Protein AF-A0A0A9FIA2-F1 (afdb_monomer_lite)

Radius of gyration: 14.66 Å; chains: 1; bounding box: 33×35×47 Å

Structure (mmCIF, N/CA/C/O backbone):
data_AF-A0A0A9FIA2-F1
#
_entry.id   AF-A0A0A9FIA2-F1
#
loop_
_atom_site.group_PDB
_atom_site.id
_atom_site.type_symbol
_atom_site.label_atom_id
_atom_site.label_alt_id
_atom_site.label_comp_id
_atom_site.label_asym_id
_atom_site.label_entity_id
_atom_site.label_seq_id
_atom_site.pdbx_PDB_ins_code
_atom_site.Cartn_x
_atom_site.Cartn_y
_atom_site.Cartn_z
_atom_site.occupancy
_atom_site.B_iso_or_equiv
_atom_site.auth_seq_id
_atom_site.auth_comp_id
_atom_site.auth_asym_id
_atom_site.auth_atom_id
_atom_site.pdbx_PDB_model_num
ATOM 1 N N . MET A 1 1 ? 4.451 -0.241 17.756 1.00 81.06 1 MET A N 1
ATOM 2 C CA . MET A 1 1 ? 3.009 -0.591 17.772 1.00 81.06 1 MET A CA 1
ATOM 3 C C . MET A 1 1 ? 2.122 0.402 17.013 1.00 81.06 1 MET A C 1
ATOM 5 O O . MET A 1 1 ? 1.330 -0.059 16.206 1.00 81.06 1 MET A O 1
ATOM 9 N N . ARG A 1 2 ? 2.270 1.731 17.170 1.00 92.44 2 ARG A N 1
ATOM 10 C CA . ARG A 1 2 ? 1.392 2.742 16.525 1.00 92.44 2 ARG A CA 1
ATOM 11 C C . ARG A 1 2 ? 1.209 2.585 15.008 1.00 92.44 2 ARG A C 1
ATOM 13 O O . ARG A 1 2 ? 0.076 2.532 14.546 1.00 92.44 2 ARG A O 1
ATOM 20 N N . LYS A 1 3 ? 2.305 2.417 14.252 1.00 92.56 3 LYS A N 1
ATOM 21 C CA . LYS A 1 3 ? 2.266 2.176 12.794 1.00 92.56 3 LYS A CA 1
ATOM 22 C C . LYS A 1 3 ? 1.311 1.036 12.421 1.00 92.56 3 LYS A C 1
ATOM 24 O O . LYS A 1 3 ? 0.491 1.192 11.531 1.00 92.56 3 LYS A O 1
ATOM 29 N N . ARG A 1 4 ? 1.359 -0.077 13.160 1.00 94.56 4 ARG A N 1
ATOM 30 C CA . ARG A 1 4 ? 0.542 -1.256 12.865 1.00 94.56 4 ARG A CA 1
ATOM 31 C C . ARG A 1 4 ? -0.956 -0.992 13.019 1.00 94.56 4 ARG A C 1
ATOM 33 O O . ARG A 1 4 ? -1.749 -1.557 12.276 1.00 94.56 4 ARG A O 1
ATOM 40 N N . VAL A 1 5 ? -1.340 -0.130 13.957 1.00 95.19 5 VAL A N 1
ATOM 41 C CA . VAL A 1 5 ? -2.742 0.269 14.145 1.00 95.19 5 VAL A CA 1
ATOM 42 C C . VAL A 1 5 ? -3.222 1.118 12.963 1.00 95.19 5 VAL A C 1
ATOM 44 O O . VAL A 1 5 ? -4.327 0.913 12.468 1.00 95.19 5 VAL A O 1
ATOM 47 N N . VAL A 1 6 ? -2.357 1.991 12.437 1.00 94.75 6 VAL A N 1
ATOM 48 C CA . VAL A 1 6 ? -2.624 2.753 11.206 1.00 94.75 6 VAL A CA 1
ATOM 49 C C . VAL A 1 6 ? -2.730 1.829 9.987 1.00 94.75 6 VAL A C 1
ATOM 51 O O . VAL A 1 6 ? -3.658 1.980 9.198 1.00 94.75 6 VAL A O 1
ATOM 54 N N . ASP A 1 7 ? -1.858 0.820 9.874 1.00 95.31 7 ASP A N 1
ATOM 55 C CA . ASP A 1 7 ? -1.944 -0.204 8.821 1.00 95.31 7 ASP A CA 1
ATOM 56 C C . ASP A 1 7 ? -3.297 -0.934 8.849 1.00 95.31 7 ASP A C 1
ATOM 58 O O . ASP A 1 7 ? -3.903 -1.187 7.808 1.00 95.31 7 ASP A O 1
ATOM 62 N N . MET A 1 8 ? -3.800 -1.266 10.043 1.00 94.94 8 MET A N 1
ATOM 63 C CA . MET A 1 8 ? -5.122 -1.879 10.187 1.00 94.94 8 MET A CA 1
ATOM 64 C C . MET A 1 8 ? -6.231 -0.922 9.748 1.00 94.94 8 MET A C 1
ATOM 66 O O . MET A 1 8 ? -7.101 -1.329 8.986 1.00 94.94 8 MET A O 1
ATOM 70 N N . ALA A 1 9 ? -6.184 0.350 10.150 1.00 94.56 9 ALA A N 1
ATOM 71 C CA . ALA A 1 9 ? -7.168 1.343 9.713 1.00 94.56 9 ALA A CA 1
ATOM 72 C C . ALA A 1 9 ? -7.209 1.492 8.179 1.00 94.56 9 ALA A C 1
ATOM 74 O O . ALA A 1 9 ? -8.287 1.566 7.596 1.00 94.56 9 ALA A O 1
ATOM 75 N N . GLY A 1 10 ? -6.045 1.464 7.52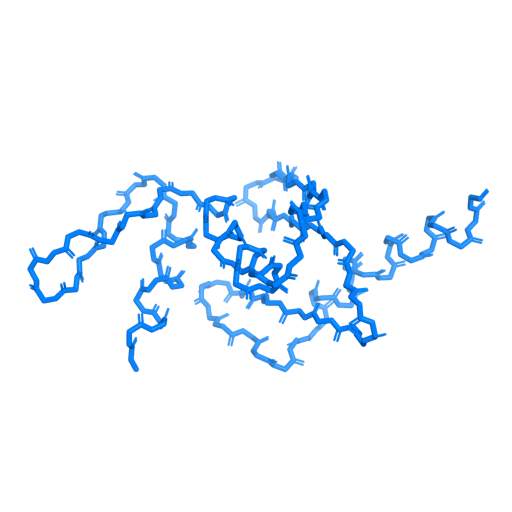2 1.00 94.06 10 GLY A N 1
ATOM 76 C CA . GLY A 1 10 ? -5.939 1.547 6.064 1.00 94.06 10 GLY A CA 1
ATOM 77 C C . GLY A 1 10 ? -6.435 0.311 5.313 1.00 94.06 10 GLY A C 1
ATOM 78 O O . GLY A 1 10 ? -6.987 0.441 4.225 1.00 94.06 10 GLY A O 1
ATOM 79 N N . THR A 1 11 ? -6.268 -0.885 5.885 1.00 93.75 11 THR A N 1
ATOM 80 C CA . THR A 1 11 ? -6.531 -2.168 5.195 1.00 93.75 11 THR A CA 1
ATOM 81 C C . THR A 1 11 ? -7.863 -2.825 5.559 1.00 93.75 11 THR A C 1
ATOM 83 O O . THR A 1 11 ? -8.314 -3.740 4.870 1.00 93.75 11 THR A O 1
ATOM 86 N N . LEU A 1 12 ? -8.519 -2.383 6.635 1.00 91.06 12 LEU A N 1
ATOM 87 C CA . LEU A 1 12 ? -9.839 -2.876 7.041 1.00 91.06 12 LEU A CA 1
ATOM 88 C C . LEU A 1 12 ? -10.995 -2.246 6.246 1.00 91.06 12 LEU A C 1
ATOM 90 O O . LEU A 1 12 ? -12.101 -2.787 6.251 1.00 91.06 12 LEU A O 1
ATOM 94 N N . GLY A 1 13 ? -10.741 -1.140 5.543 1.00 74.88 13 GLY A N 1
ATOM 95 C CA . GLY A 1 13 ? -11.739 -0.439 4.740 1.00 74.88 13 GLY A CA 1
ATOM 96 C C . GLY A 1 13 ? -12.804 0.281 5.577 1.00 74.88 13 GLY A C 1
ATOM 97 O O . GLY A 1 13 ? -12.636 0.544 6.765 1.00 74.88 13 GLY A O 1
ATOM 98 N N . LYS A 1 14 ? -13.929 0.623 4.939 1.00 78.06 14 LYS A 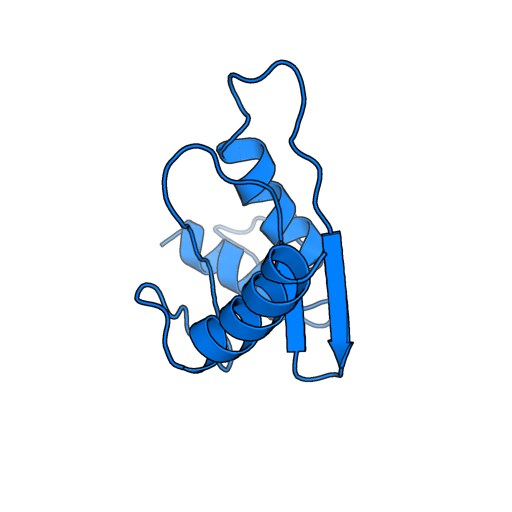N 1
ATOM 99 C CA . LYS A 1 14 ? -14.952 1.525 5.507 1.00 78.06 14 LYS A CA 1
ATOM 100 C C . LYS A 1 14 ? -15.830 0.901 6.601 1.00 78.06 14 LYS A C 1
ATOM 102 O O . LYS A 1 14 ? -16.561 1.627 7.270 1.00 78.06 14 LYS A O 1
ATOM 107 N N . THR A 1 15 ? -15.802 -0.420 6.768 1.00 84.44 15 THR A N 1
ATOM 108 C CA . THR A 1 15 ? -16.724 -1.150 7.656 1.00 84.44 15 THR A CA 1
ATOM 109 C C . THR A 1 15 ? -16.250 -1.220 9.103 1.00 84.44 15 THR A C 1
ATOM 111 O O . THR A 1 15 ? -17.058 -1.495 9.987 1.00 84.44 15 THR A O 1
ATOM 114 N N . VAL A 1 16 ? -14.970 -0.946 9.373 1.00 90.38 16 VAL A N 1
ATOM 115 C CA . VAL A 1 16 ? -14.387 -1.058 10.715 1.00 90.38 16 VAL A CA 1
ATOM 116 C C . VAL A 1 16 ? -13.817 0.285 11.160 1.00 90.38 16 VAL A C 1
ATOM 118 O O . VAL A 1 16 ? -13.096 0.951 10.422 1.00 90.38 16 VAL A O 1
ATOM 121 N N . LYS A 1 17 ? -14.131 0.686 12.395 1.00 91.62 17 LYS A N 1
ATOM 122 C CA . LYS A 1 17 ? -13.528 1.853 13.051 1.00 91.62 17 LYS A CA 1
ATOM 123 C C . LYS A 1 17 ? -12.345 1.382 13.890 1.00 91.62 17 LYS A C 1
ATOM 125 O O . LYS A 1 17 ? -12.485 0.439 14.661 1.00 91.62 17 LYS A O 1
ATOM 130 N N . VAL A 1 18 ? -11.200 2.037 13.733 1.00 93.69 18 VAL A N 1
ATOM 131 C CA . VAL A 1 18 ? -9.975 1.722 14.474 1.00 93.69 18 VAL A CA 1
ATOM 132 C C . VAL A 1 18 ? -9.625 2.889 15.387 1.00 93.69 18 VAL A C 1
ATOM 134 O O . VAL A 1 18 ? -9.630 4.045 14.955 1.00 93.69 18 VAL A O 1
ATOM 137 N N . GLU A 1 19 ? -9.305 2.575 16.637 1.00 95.25 19 GLU A N 1
ATOM 138 C CA . GLU A 1 19 ? -8.922 3.535 17.668 1.00 95.25 19 GLU A CA 1
ATOM 139 C C . GLU A 1 19 ? -7.591 3.125 18.304 1.00 95.25 19 GLU A C 1
ATOM 141 O O . GLU A 1 19 ? -7.247 1.943 18.372 1.00 95.25 19 GLU A O 1
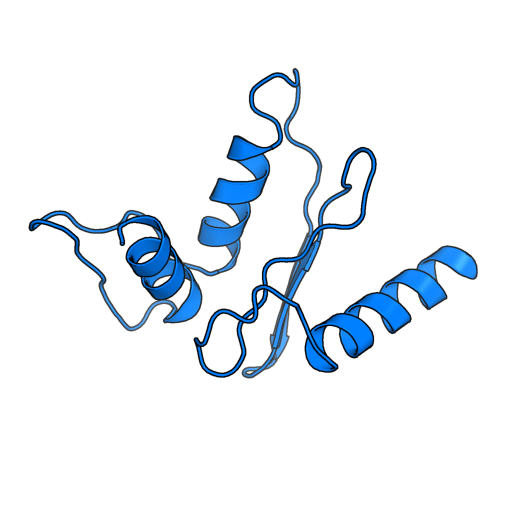ATOM 146 N N . LEU A 1 20 ? -6.835 4.121 18.755 1.00 94.94 20 LEU A N 1
ATOM 147 C CA . LEU A 1 20 ? -5.616 3.970 19.535 1.00 94.94 20 LEU A CA 1
ATOM 148 C C . LEU A 1 20 ? -5.695 4.948 20.705 1.00 94.94 20 LEU A C 1
ATOM 150 O O . LEU A 1 20 ? -5.909 6.136 20.486 1.00 94.94 20 LEU A O 1
ATOM 154 N N . ASP A 1 21 ? -5.531 4.451 21.930 1.00 95.38 21 ASP A N 1
ATOM 155 C CA . ASP A 1 21 ? -5.555 5.267 23.151 1.00 95.38 21 ASP A CA 1
ATOM 156 C C . ASP A 1 21 ? -6.838 6.126 23.277 1.00 95.38 21 ASP A C 1
ATOM 158 O O . ASP A 1 21 ? -6.801 7.287 23.674 1.00 95.38 21 ASP A O 1
ATOM 162 N N . GLY A 1 22 ? -7.989 5.564 22.878 1.00 95.00 22 GLY A N 1
ATOM 163 C CA . GLY A 1 22 ? -9.294 6.244 22.889 1.00 95.00 22 GLY A CA 1
ATOM 164 C C . GLY A 1 22 ? -9.492 7.282 21.776 1.00 95.00 22 GLY A C 1
ATOM 165 O O . GLY A 1 22 ? -10.520 7.956 21.738 1.00 95.00 22 GLY A O 1
ATOM 166 N N . GLN A 1 23 ? -8.530 7.424 20.861 1.00 95.56 23 GLN A N 1
ATOM 167 C CA . GLN A 1 23 ? -8.616 8.334 19.723 1.00 95.56 23 GLN A CA 1
ATOM 168 C C . GLN A 1 23 ? -8.775 7.568 18.413 1.00 95.56 23 GLN A C 1
ATOM 170 O O . GLN A 1 23 ? -8.024 6.641 18.103 1.00 95.56 23 GLN A O 1
ATOM 175 N N . ARG A 1 24 ? -9.739 7.993 17.596 1.00 93.31 24 ARG A N 1
ATOM 176 C CA . ARG A 1 24 ? -9.966 7.413 16.272 1.00 93.31 24 ARG A CA 1
ATOM 177 C C . ARG A 1 24 ? -8.793 7.692 15.340 1.00 93.31 24 ARG A C 1
ATOM 179 O O . ARG A 1 24 ? -8.409 8.843 15.143 1.00 93.31 24 ARG A O 1
ATOM 186 N N . VAL A 1 25 ? -8.292 6.644 14.686 1.00 94.00 25 VAL A N 1
ATOM 187 C CA . VAL A 1 25 ? -7.287 6.787 13.629 1.00 94.00 25 VAL A CA 1
ATOM 188 C C . VAL A 1 25 ? -7.944 7.456 12.412 1.00 94.00 25 VAL A C 1
ATOM 190 O O . VAL A 1 25 ? -8.945 6.938 11.905 1.00 94.00 25 VAL A O 1
ATOM 193 N N . PRO A 1 26 ? -7.426 8.598 11.922 1.00 91.06 26 PRO A N 1
ATOM 194 C CA . PRO A 1 26 ? -8.067 9.392 10.875 1.00 91.06 26 PRO A CA 1
ATOM 195 C C . PRO A 1 26 ? -7.762 8.848 9.467 1.00 91.06 26 PRO A C 1
ATOM 197 O O . PRO A 1 26 ? -7.316 9.584 8.595 1.00 91.06 26 PRO A O 1
ATOM 200 N N . VAL A 1 27 ? -7.987 7.550 9.251 1.00 92.62 27 VAL A N 1
ATOM 201 C CA . VAL A 1 27 ? -7.796 6.860 7.967 1.00 92.62 27 VAL A CA 1
ATOM 202 C C . VAL A 1 27 ? -9.053 6.055 7.662 1.00 92.62 27 VAL A C 1
ATOM 204 O O . VAL A 1 27 ? -9.497 5.261 8.493 1.00 92.62 27 VAL A O 1
ATOM 207 N N . LYS A 1 28 ? -9.656 6.288 6.494 1.00 85.62 28 LYS A N 1
ATOM 208 C CA . LYS A 1 28 ? -10.953 5.704 6.101 1.00 85.62 28 LYS A CA 1
ATOM 209 C C . LYS A 1 28 ? -10.885 4.859 4.829 1.00 85.62 28 LYS A C 1
ATOM 211 O O . LYS A 1 28 ? -11.884 4.247 4.449 1.00 85.62 28 LYS A O 1
ATOM 216 N N . SER A 1 29 ? -9.744 4.854 4.149 1.00 91.06 29 SER A N 1
ATOM 217 C CA . SER A 1 29 ? -9.518 4.091 2.924 1.00 91.06 29 SER A CA 1
ATOM 218 C C . SER A 1 29 ? -8.045 3.729 2.763 1.00 91.06 29 SER A C 1
ATOM 220 O O . SER A 1 29 ? -7.171 4.344 3.381 1.00 91.06 29 SER A O 1
ATOM 222 N N . PHE A 1 30 ? -7.770 2.756 1.897 1.00 93.75 30 PHE A N 1
ATOM 223 C CA . PHE A 1 30 ? -6.405 2.391 1.544 1.00 93.75 30 PHE A CA 1
ATOM 224 C C . PHE A 1 30 ? -5.694 3.532 0.797 1.00 93.75 30 PHE A C 1
ATOM 226 O O . PHE A 1 30 ? -4.544 3.833 1.100 1.00 93.75 30 PHE A O 1
ATOM 233 N N . SER A 1 31 ? -6.393 4.269 -0.074 1.00 93.00 31 SER A N 1
ATOM 234 C CA . SER A 1 31 ? -5.841 5.474 -0.718 1.00 93.00 31 SER A CA 1
ATOM 235 C C . SER A 1 31 ? -5.437 6.571 0.287 1.00 93.00 31 SER A C 1
ATOM 237 O O . SER A 1 31 ? -4.355 7.151 0.176 1.00 93.00 31 SER A O 1
ATOM 239 N N . GLU A 1 32 ? -6.255 6.832 1.319 1.00 93.38 32 GLU A N 1
ATOM 240 C CA . GLU A 1 32 ? -5.894 7.758 2.410 1.00 93.38 32 GLU A CA 1
ATOM 241 C C . GLU A 1 32 ? -4.693 7.255 3.219 1.00 93.38 32 GLU A C 1
ATOM 243 O O . GLU A 1 32 ? -3.840 8.047 3.618 1.00 93.38 32 GLU A O 1
ATOM 248 N N . TYR A 1 33 ? -4.605 5.945 3.445 1.00 95.00 33 TYR A N 1
ATOM 249 C CA . TYR A 1 33 ? -3.462 5.319 4.100 1.00 95.00 33 TYR A CA 1
ATOM 250 C C . TYR A 1 33 ? -2.170 5.495 3.291 1.00 95.00 33 TYR A C 1
ATOM 252 O O . TYR A 1 33 ? -1.156 5.921 3.843 1.00 95.00 33 TYR A O 1
ATOM 260 N N . VAL A 1 34 ? -2.209 5.241 1.980 1.00 95.06 34 VAL A N 1
ATOM 261 C CA . VAL A 1 34 ? -1.065 5.434 1.073 1.00 95.06 34 VAL A CA 1
ATOM 262 C C . VAL A 1 34 ? -0.623 6.897 1.048 1.00 95.06 34 VAL A C 1
ATOM 264 O O . VAL A 1 34 ? 0.574 7.175 1.089 1.00 95.06 34 VAL A O 1
ATOM 267 N N . ASN A 1 35 ? -1.566 7.844 1.087 1.00 93.12 35 ASN A N 1
ATOM 268 C CA . ASN A 1 35 ? -1.262 9.274 1.165 1.00 93.12 35 ASN A CA 1
ATOM 269 C C . ASN A 1 35 ? -0.365 9.635 2.365 1.00 93.12 35 ASN A C 1
ATOM 271 O O . ASN A 1 35 ? 0.440 10.556 2.267 1.00 93.12 35 ASN A O 1
ATOM 275 N N . LEU A 1 36 ? -0.454 8.907 3.486 1.00 94.12 36 LEU A N 1
ATOM 276 C CA . LEU A 1 36 ? 0.437 9.131 4.631 1.00 94.12 36 LEU A CA 1
ATOM 277 C C . LEU A 1 36 ? 1.902 8.818 4.297 1.00 94.12 36 LEU A C 1
ATOM 279 O O . LEU A 1 36 ? 2.790 9.525 4.771 1.00 94.12 36 LEU A O 1
ATOM 283 N N . TYR A 1 37 ? 2.160 7.794 3.477 1.00 92.19 37 TYR A N 1
ATOM 284 C CA . TYR A 1 37 ? 3.514 7.474 3.014 1.00 92.19 37 TYR A CA 1
ATOM 285 C C . TYR A 1 37 ? 4.027 8.516 2.037 1.00 92.19 37 TYR A C 1
ATOM 287 O O . TYR A 1 37 ? 5.147 8.984 2.214 1.00 92.19 37 TYR A O 1
ATOM 295 N N . ILE A 1 38 ? 3.199 8.924 1.070 1.00 92.56 38 ILE A N 1
ATOM 296 C CA . ILE A 1 38 ? 3.571 9.950 0.089 1.00 92.56 38 ILE A CA 1
ATOM 297 C C . ILE A 1 38 ? 3.958 11.244 0.801 1.00 92.56 38 ILE A C 1
ATOM 299 O O . ILE A 1 38 ? 5.090 11.698 0.668 1.00 92.56 38 ILE A O 1
ATOM 303 N N . LYS A 1 39 ? 3.083 11.742 1.682 1.00 91.75 39 LYS A N 1
ATOM 304 C CA . LYS A 1 39 ? 3.351 12.926 2.507 1.00 91.75 39 LYS A CA 1
ATOM 305 C C . LYS A 1 39 ? 4.588 12.795 3.375 1.00 91.75 39 LYS A C 1
ATOM 307 O O . LYS A 1 39 ? 5.246 13.789 3.650 1.00 91.75 39 LYS A O 1
ATOM 312 N N . SER A 1 40 ? 4.885 11.593 3.868 1.00 90.12 40 SER A N 1
ATOM 313 C CA . SER A 1 40 ? 6.089 11.361 4.664 1.00 90.12 40 SER A CA 1
ATOM 314 C C . SER A 1 40 ? 7.358 11.347 3.814 1.00 90.12 40 SER A C 1
ATOM 316 O O . SER A 1 40 ? 8.394 11.779 4.309 1.00 90.12 40 SER A O 1
ATOM 318 N N . ALA A 1 41 ? 7.294 10.838 2.585 1.00 87.69 41 ALA A N 1
ATOM 319 C CA . ALA A 1 41 ? 8.430 10.743 1.674 1.00 87.69 41 ALA A CA 1
ATOM 320 C C . ALA A 1 41 ? 8.728 12.070 0.958 1.00 87.69 41 ALA A C 1
ATOM 322 O O . ALA A 1 41 ? 9.865 12.307 0.567 1.00 87.69 41 ALA A O 1
ATOM 323 N N . SER A 1 42 ? 7.730 12.945 0.812 1.00 89.38 42 SER A N 1
ATOM 324 C CA . SER A 1 42 ? 7.852 14.231 0.121 1.00 89.38 42 SER A CA 1
ATOM 325 C C . SER A 1 42 ? 7.886 15.444 1.056 1.00 89.38 42 SER A C 1
ATOM 327 O O . SER A 1 42 ? 7.652 16.554 0.595 1.00 89.38 42 SER A O 1
ATOM 329 N N . ARG A 1 43 ? 8.152 15.265 2.360 1.00 88.62 43 ARG A N 1
ATOM 330 C CA . ARG A 1 43 ? 8.113 16.363 3.353 1.00 88.62 43 ARG A CA 1
ATOM 331 C C . ARG A 1 43 ? 9.005 17.548 3.000 1.00 88.62 43 ARG A C 1
ATOM 333 O O . ARG A 1 43 ? 8.619 18.681 3.256 1.00 88.62 43 ARG A O 1
ATOM 340 N N . ASP A 1 44 ? 10.169 17.261 2.429 1.00 88.75 44 ASP A N 1
ATOM 341 C CA . ASP A 1 44 ? 11.178 18.265 2.084 1.00 88.75 44 ASP A CA 1
ATOM 342 C C . ASP A 1 44 ? 11.097 18.686 0.607 1.00 88.75 44 ASP A C 1
ATOM 344 O O . ASP A 1 44 ? 11.946 19.430 0.117 1.00 88.75 44 ASP A O 1
ATOM 348 N N . ARG A 1 45 ? 10.086 18.198 -0.126 1.00 86.56 45 ARG A N 1
ATOM 349 C CA . ARG A 1 45 ? 9.868 18.539 -1.531 1.00 86.56 45 ARG A CA 1
ATOM 350 C C . ARG A 1 45 ? 8.867 19.689 -1.645 1.00 86.56 45 ARG A C 1
ATOM 352 O O . ARG A 1 45 ? 7.920 19.749 -0.862 1.00 86.56 45 ARG A O 1
ATOM 359 N N . PRO A 1 46 ? 9.031 20.575 -2.641 1.00 87.19 46 PRO A N 1
ATOM 360 C CA . PRO A 1 46 ? 8.080 21.658 -2.882 1.00 87.19 46 PRO A CA 1
ATOM 361 C C . PRO A 1 46 ? 6.697 21.143 -3.305 1.00 87.19 46 PRO A C 1
ATOM 363 O O . PRO A 1 46 ? 5.696 21.794 -3.019 1.00 87.19 46 PRO A O 1
ATOM 366 N N . GLU A 1 47 ? 6.633 19.968 -3.941 1.00 89.19 47 GLU A N 1
ATOM 367 C CA . GLU A 1 47 ? 5.391 19.348 -4.408 1.00 89.19 47 GLU A CA 1
ATOM 368 C C . GLU A 1 47 ? 5.328 17.861 -4.024 1.00 89.19 47 GLU A C 1
ATOM 370 O O . GLU A 1 47 ? 6.340 17.149 -4.026 1.00 89.19 47 GLU A O 1
ATOM 375 N N . GLU A 1 48 ? 4.125 17.382 -3.686 1.00 88.50 48 GLU A N 1
ATOM 376 C CA . GLU A 1 48 ? 3.866 15.952 -3.482 1.00 88.50 48 GLU A CA 1
ATOM 377 C C . GLU A 1 48 ? 3.949 15.223 -4.836 1.00 88.50 48 GLU A C 1
ATOM 379 O O . GLU A 1 48 ? 3.364 15.696 -5.815 1.00 88.50 48 GLU A O 1
ATOM 384 N N . PRO A 1 49 ? 4.637 14.069 -4.931 1.00 91.62 49 PRO A N 1
ATOM 385 C CA . PRO A 1 49 ? 4.708 13.337 -6.184 1.00 91.62 49 PRO A CA 1
ATOM 386 C C . PRO A 1 49 ? 3.314 12.840 -6.589 1.00 91.62 49 PRO A C 1
ATOM 388 O O . PRO A 1 49 ? 2.488 12.510 -5.724 1.00 91.62 49 PRO A O 1
ATOM 391 N N . PRO A 1 50 ? 3.042 12.733 -7.902 1.00 92.56 50 PRO A N 1
ATOM 392 C CA . PRO A 1 50 ? 1.785 12.181 -8.368 1.00 92.56 50 PRO A CA 1
ATOM 393 C C . PRO A 1 50 ? 1.631 10.749 -7.857 1.00 92.56 50 PRO A C 1
ATOM 395 O O . PRO A 1 50 ? 2.606 10.004 -7.706 1.00 92.56 50 PRO A O 1
ATOM 398 N N . ARG A 1 51 ? 0.388 10.354 -7.594 1.00 92.75 51 ARG A N 1
ATOM 399 C CA . ARG A 1 51 ? 0.048 8.969 -7.279 1.00 92.75 51 ARG A CA 1
ATOM 400 C C . ARG A 1 51 ? -1.177 8.534 -8.053 1.00 92.75 51 ARG A C 1
ATOM 402 O O . ARG A 1 51 ? -2.094 9.329 -8.264 1.00 92.75 51 ARG A O 1
ATOM 409 N N . ILE A 1 52 ? -1.217 7.254 -8.377 1.00 94.19 52 ILE A N 1
ATOM 410 C CA . ILE A 1 52 ? -2.390 6.588 -8.931 1.00 94.19 52 ILE A CA 1
ATOM 411 C C . ILE A 1 52 ? -2.776 5.492 -7.946 1.00 94.19 52 ILE A C 1
ATOM 413 O O . ILE A 1 52 ? -1.916 4.806 -7.403 1.00 94.19 52 ILE A O 1
ATOM 417 N N . CYS A 1 53 ? -4.068 5.382 -7.657 1.00 95.06 53 CYS A N 1
ATOM 418 C CA . CYS A 1 53 ? -4.625 4.344 -6.802 1.00 95.06 53 CYS A CA 1
ATOM 419 C C . CYS A 1 53 ? -5.836 3.747 -7.498 1.00 95.06 53 CYS A C 1
ATOM 421 O O . CYS A 1 53 ? -6.760 4.479 -7.854 1.00 95.06 53 CYS A O 1
ATOM 423 N N . GLU A 1 54 ? -5.861 2.428 -7.621 1.00 95.44 54 GLU A N 1
ATOM 424 C CA . GLU A 1 54 ? -6.934 1.713 -8.286 1.00 95.44 54 GLU A CA 1
ATOM 425 C C . GLU A 1 54 ? -7.368 0.499 -7.468 1.00 95.44 54 GLU A C 1
ATOM 427 O O . GLU A 1 54 ? -6.569 -0.371 -7.109 1.00 95.44 54 GLU A O 1
ATOM 432 N N . LYS A 1 55 ? -8.674 0.424 -7.197 1.00 94.88 55 LYS A N 1
ATOM 433 C CA . LYS A 1 55 ? -9.309 -0.797 -6.706 1.00 94.88 55 LYS A CA 1
ATOM 434 C C . LYS A 1 55 ? -9.676 -1.661 -7.910 1.00 94.88 55 LYS A C 1
ATOM 436 O O . LYS A 1 55 ? -10.792 -1.578 -8.414 1.00 94.88 55 LYS A O 1
ATOM 441 N N . VAL A 1 56 ? -8.728 -2.489 -8.340 1.00 96.44 56 VAL A N 1
ATOM 442 C CA . VAL A 1 56 ? -8.852 -3.377 -9.507 1.00 96.44 56 VAL A CA 1
ATOM 443 C C . VAL A 1 56 ? -10.025 -4.350 -9.347 1.00 96.44 56 VAL A C 1
ATOM 445 O O . VAL A 1 56 ? -10.755 -4.625 -10.295 1.00 96.44 56 VAL A O 1
ATOM 448 N N . ASN A 1 57 ? -10.213 -4.898 -8.142 1.00 95.75 57 ASN A N 1
ATOM 449 C CA . ASN A 1 57 ? -11.361 -5.736 -7.783 1.00 95.75 57 ASN A CA 1
ATOM 450 C C . ASN A 1 57 ? -11.503 -5.837 -6.252 1.00 95.75 57 ASN A C 1
ATOM 452 O O . ASN A 1 57 ? -10.839 -5.133 -5.497 1.00 95.75 57 ASN A O 1
ATOM 456 N N . ASP A 1 58 ? -12.367 -6.725 -5.758 1.00 92.50 58 ASP A N 1
ATOM 457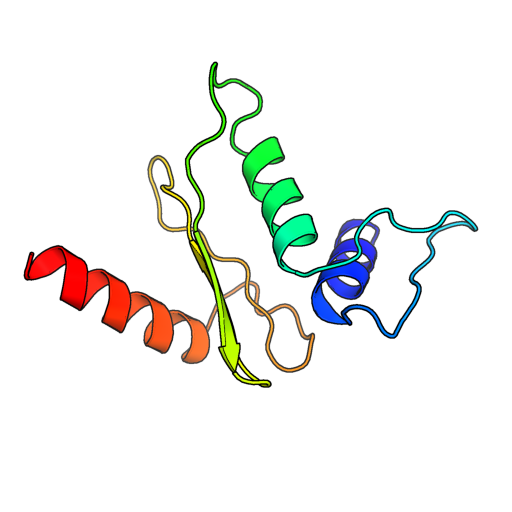 C CA . ASP A 1 58 ? -12.592 -6.899 -4.316 1.00 92.50 58 ASP A CA 1
ATOM 458 C C . ASP A 1 58 ? -11.409 -7.486 -3.534 1.00 92.50 58 ASP A C 1
ATOM 460 O O . ASP A 1 58 ? -11.410 -7.438 -2.304 1.00 92.50 58 ASP A O 1
ATOM 464 N N . ARG A 1 59 ? -10.402 -8.034 -4.220 1.00 94.31 59 ARG A N 1
ATOM 465 C CA . ARG A 1 59 ? -9.200 -8.619 -3.607 1.00 94.31 59 ARG A CA 1
ATOM 466 C C . ARG A 1 59 ? -7.934 -7.800 -3.836 1.00 94.31 59 ARG A C 1
ATOM 468 O O . ARG A 1 59 ? -6.974 -7.993 -3.096 1.00 94.31 59 ARG A O 1
ATOM 475 N N . TRP A 1 60 ? -7.931 -6.918 -4.831 1.00 96.06 60 TRP A N 1
ATOM 476 C CA . TRP A 1 60 ? -6.763 -6.145 -5.231 1.00 96.06 60 TRP A CA 1
ATOM 477 C C . TRP A 1 60 ? -7.073 -4.656 -5.249 1.00 96.06 60 TRP A C 1
ATOM 479 O O . TRP A 1 60 ? -7.939 -4.187 -5.986 1.00 96.06 60 TRP A O 1
ATOM 489 N N . GLU A 1 61 ? -6.302 -3.926 -4.457 1.00 97.00 61 GLU A N 1
ATOM 490 C CA . GLU A 1 61 ? -6.202 -2.477 -4.502 1.00 97.00 61 GLU A CA 1
ATOM 491 C C . GLU A 1 61 ? -4.712 -2.139 -4.562 1.00 97.00 61 GLU A C 1
ATOM 493 O O . GLU A 1 61 ? -3.926 -2.635 -3.751 1.00 97.00 61 GLU A O 1
ATOM 498 N N . VAL A 1 62 ? -4.314 -1.368 -5.571 1.00 96.94 62 VAL A N 1
ATOM 499 C CA . VAL A 1 62 ? -2.916 -1.047 -5.869 1.00 96.94 62 VAL A CA 1
ATOM 500 C C . VAL A 1 62 ? -2.774 0.464 -5.899 1.00 96.94 62 VAL A C 1
ATOM 502 O O . VAL A 1 62 ? -3.637 1.161 -6.425 1.00 96.94 62 VAL A O 1
ATOM 505 N N . CYS A 1 63 ? -1.686 0.971 -5.330 1.00 96.38 63 CYS A N 1
ATOM 506 C CA . CYS A 1 63 ? -1.298 2.361 -5.489 1.00 96.38 63 CYS A CA 1
ATOM 507 C C . CYS A 1 63 ? 0.176 2.450 -5.867 1.00 96.38 63 CYS A C 1
ATOM 509 O O . CYS A 1 63 ? 1.002 1.738 -5.295 1.00 96.38 63 CYS A O 1
ATOM 511 N N . GLU A 1 64 ? 0.497 3.376 -6.760 1.00 94.19 64 GLU A N 1
ATOM 512 C CA . GLU A 1 64 ? 1.853 3.645 -7.222 1.00 94.19 64 GLU A CA 1
ATOM 513 C C . GLU A 1 64 ? 2.160 5.142 -7.202 1.00 94.19 64 GLU A C 1
ATOM 515 O O . GLU A 1 64 ? 1.272 5.993 -7.313 1.00 94.19 64 GLU A O 1
ATOM 520 N N . SER A 1 65 ? 3.436 5.461 -7.016 1.00 93.75 65 SER A N 1
ATOM 521 C CA . SER A 1 65 ? 3.971 6.817 -7.069 1.00 93.75 65 SER A CA 1
ATOM 522 C C . SER A 1 65 ? 5.468 6.743 -7.387 1.00 93.75 65 SER A C 1
ATOM 524 O O . SER A 1 65 ? 6.118 5.786 -6.950 1.00 93.75 65 SER A O 1
ATOM 526 N N . PRO A 1 66 ? 6.038 7.715 -8.120 1.00 91.19 66 PRO A N 1
ATOM 527 C CA . PRO A 1 66 ? 7.466 7.738 -8.403 1.00 91.19 66 PRO A CA 1
ATOM 528 C C . PRO A 1 66 ? 8.310 7.769 -7.121 1.00 91.19 66 PRO A C 1
ATOM 530 O O . PRO A 1 66 ? 8.179 8.665 -6.284 1.00 91.19 66 PRO A O 1
ATOM 533 N N . SER A 1 67 ? 9.217 6.804 -6.984 1.00 88.25 67 SER A N 1
ATOM 534 C CA . SER A 1 67 ? 10.228 6.785 -5.925 1.00 88.25 67 SER A CA 1
ATOM 535 C C . SER A 1 67 ? 11.512 7.474 -6.386 1.00 88.25 67 SER A C 1
ATOM 537 O O . SER A 1 67 ? 11.942 7.278 -7.520 1.00 88.25 67 SER A O 1
ATOM 539 N N . GLU A 1 68 ? 12.182 8.202 -5.494 1.00 81.75 68 GLU A N 1
ATOM 540 C CA . GLU A 1 68 ? 13.552 8.667 -5.746 1.00 81.75 68 GLU A CA 1
ATOM 541 C C . GLU A 1 68 ? 14.557 7.618 -5.258 1.00 81.75 68 GLU A C 1
ATOM 543 O O . GLU A 1 68 ? 14.546 7.217 -4.093 1.00 81.75 68 GLU A O 1
ATOM 548 N N . GLY A 1 69 ? 15.441 7.175 -6.153 1.00 83.38 69 GLY A N 1
ATOM 549 C CA . GLY A 1 69 ? 16.517 6.241 -5.833 1.00 83.38 69 GLY A CA 1
ATOM 550 C C . GLY A 1 69 ? 16.120 4.779 -6.015 1.00 83.38 69 GLY A C 1
ATOM 551 O O . GLY A 1 69 ? 16.240 4.240 -7.110 1.00 83.38 69 GLY A O 1
ATOM 552 N N . GLN A 1 70 ? 15.719 4.115 -4.931 1.00 88.38 70 GLN A N 1
ATOM 553 C CA . GLN A 1 70 ? 15.497 2.665 -4.914 1.00 88.38 70 GLN A CA 1
ATOM 554 C C . GLN A 1 70 ? 14.016 2.299 -4.875 1.00 88.38 70 GLN A C 1
ATOM 556 O O . GLN A 1 70 ? 13.190 3.046 -4.352 1.00 88.38 70 GLN A O 1
ATOM 561 N N . PHE A 1 71 ? 13.709 1.102 -5.378 1.00 91.38 71 PHE A N 1
ATOM 562 C CA . PHE A 1 71 ? 12.383 0.507 -5.282 1.00 91.38 71 PHE A CA 1
ATOM 563 C C . PHE A 1 71 ? 11.926 0.405 -3.821 1.00 91.38 71 PHE A C 1
ATOM 565 O O . PHE A 1 71 ? 12.661 -0.068 -2.951 1.00 91.38 71 PHE A O 1
ATOM 572 N N . GLN A 1 72 ? 10.688 0.821 -3.566 1.00 94.06 72 GLN A N 1
ATOM 573 C CA . GLN A 1 72 ? 10.045 0.727 -2.261 1.00 94.06 72 GLN A CA 1
ATOM 574 C C . GLN A 1 72 ? 8.690 0.048 -2.404 1.00 94.06 72 GLN A C 1
ATOM 576 O O . GLN A 1 72 ? 7.976 0.262 -3.380 1.00 94.06 72 GLN A O 1
ATOM 581 N N . GLN A 1 73 ? 8.318 -0.743 -1.400 1.00 95.69 73 GLN A N 1
ATOM 582 C CA . GLN A 1 73 ? 7.028 -1.420 -1.371 1.00 95.69 73 GLN A CA 1
ATOM 583 C C . GLN A 1 73 ? 6.438 -1.426 0.036 1.00 95.69 73 GLN A C 1
ATOM 585 O O . GLN A 1 73 ? 7.143 -1.610 1.032 1.00 95.69 73 GLN A O 1
ATOM 590 N N . VAL A 1 74 ? 5.119 -1.273 0.100 1.00 96.62 74 VAL A N 1
ATOM 591 C CA . VAL A 1 74 ? 4.313 -1.508 1.296 1.00 96.62 74 VAL A CA 1
ATOM 592 C C . VAL A 1 74 ? 3.131 -2.356 0.858 1.00 96.62 74 VAL A C 1
ATOM 594 O O . VAL A 1 74 ? 2.276 -1.891 0.112 1.00 96.62 74 VAL A O 1
ATOM 597 N N . SER A 1 75 ? 3.090 -3.609 1.301 1.00 97.75 75 SER A N 1
ATOM 598 C CA . SER A 1 75 ? 2.084 -4.568 0.849 1.00 97.75 75 SER A CA 1
ATOM 599 C C . SER A 1 75 ? 1.468 -5.356 1.996 1.00 97.75 75 SER A C 1
ATOM 601 O O . SER A 1 75 ? 2.054 -5.513 3.075 1.00 97.75 75 SER A O 1
ATOM 603 N N . PHE A 1 76 ? 0.255 -5.845 1.738 1.00 97.75 76 PHE A N 1
ATOM 604 C CA . PHE A 1 76 ? -0.522 -6.630 2.679 1.00 97.75 76 PHE A CA 1
ATOM 605 C C . PHE A 1 76 ? -1.173 -7.813 1.977 1.00 97.75 76 PHE A C 1
ATOM 607 O O . PHE A 1 76 ? -1.825 -7.644 0.952 1.00 97.75 76 PHE A O 1
ATOM 614 N N . VAL A 1 77 ? -1.075 -8.994 2.584 1.00 97.38 77 VAL A N 1
ATOM 615 C CA . VAL A 1 77 ? -1.839 -10.177 2.170 1.00 97.38 77 VAL A CA 1
ATOM 616 C C . VAL A 1 77 ? -2.735 -10.565 3.328 1.00 97.38 77 VAL A C 1
ATOM 618 O O . VAL A 1 77 ? -2.252 -10.816 4.430 1.00 97.38 77 VAL A O 1
ATOM 621 N N . ASN A 1 78 ? -4.053 -10.552 3.117 1.00 94.75 78 ASN A N 1
ATOM 622 C CA . ASN A 1 78 ? -5.035 -10.805 4.178 1.00 94.75 78 ASN A CA 1
ATOM 623 C C . ASN A 1 78 ? -4.760 -9.972 5.447 1.00 94.75 78 ASN A C 1
ATOM 625 O O . ASN A 1 78 ? -4.857 -10.467 6.567 1.00 94.75 78 ASN A O 1
ATOM 629 N N . ARG A 1 79 ? -4.396 -8.692 5.255 1.00 92.44 79 ARG A N 1
ATOM 630 C CA . ARG A 1 79 ? -4.060 -7.703 6.304 1.00 92.44 79 ARG A CA 1
ATOM 631 C C . ARG A 1 79 ? -2.734 -7.952 7.028 1.00 92.44 79 ARG A C 1
ATOM 633 O O . ARG A 1 79 ? -2.379 -7.161 7.903 1.00 92.44 79 ARG A O 1
ATOM 640 N N . ILE A 1 80 ? -1.984 -8.996 6.683 1.00 96.00 80 ILE A N 1
ATOM 641 C CA . ILE A 1 80 ? -0.634 -9.243 7.200 1.00 96.00 80 ILE A CA 1
ATOM 642 C C . ILE A 1 80 ? 0.341 -8.3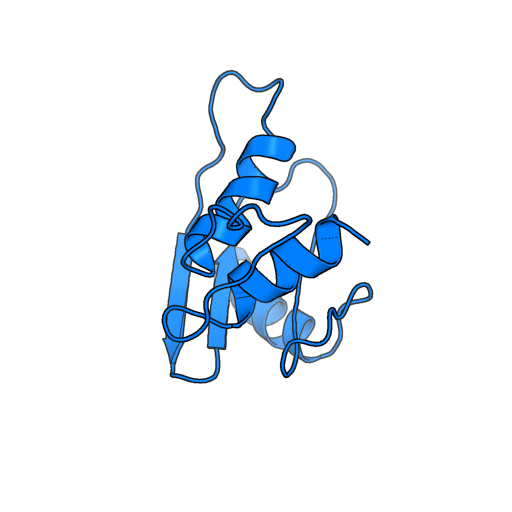62 6.428 1.00 96.00 80 ILE A C 1
ATOM 644 O O . ILE A 1 80 ? 0.384 -8.429 5.204 1.00 96.00 80 ILE A O 1
ATOM 648 N N . ALA A 1 81 ? 1.116 -7.544 7.140 1.00 97.00 81 ALA A N 1
ATOM 649 C CA . ALA A 1 81 ? 2.139 -6.700 6.534 1.00 97.00 81 ALA A CA 1
ATOM 650 C C . ALA A 1 81 ? 3.291 -7.564 5.998 1.00 97.00 81 ALA A C 1
ATOM 652 O O . ALA A 1 81 ? 4.048 -8.154 6.771 1.00 97.00 81 ALA A O 1
ATOM 653 N N . THR A 1 82 ? 3.445 -7.617 4.678 1.00 97.62 82 THR A N 1
ATOM 654 C CA . THR A 1 82 ? 4.519 -8.352 3.999 1.00 97.62 82 THR A CA 1
ATOM 655 C C . THR A 1 82 ? 5.709 -7.421 3.779 1.00 97.62 82 THR A C 1
ATOM 657 O O . THR A 1 82 ? 5.965 -6.932 2.681 1.00 97.62 82 THR A O 1
ATOM 660 N N . THR A 1 83 ? 6.449 -7.135 4.853 1.00 95.00 83 THR A N 1
ATOM 661 C CA . THR A 1 83 ? 7.552 -6.149 4.852 1.00 95.00 83 THR A CA 1
ATOM 662 C C . THR A 1 83 ? 8.698 -6.499 3.903 1.00 95.00 83 THR A C 1
ATOM 664 O O . THR A 1 83 ? 9.374 -5.600 3.415 1.00 95.00 83 THR A O 1
ATOM 667 N N . ARG A 1 84 ? 8.890 -7.789 3.603 1.00 96.31 84 ARG A N 1
ATOM 668 C CA . ARG A 1 84 ? 9.874 -8.286 2.625 1.00 96.31 84 ARG A CA 1
ATOM 669 C C . ARG A 1 84 ? 9.292 -8.511 1.223 1.00 96.31 84 ARG A C 1
ATOM 671 O O . ARG A 1 84 ? 9.974 -9.069 0.376 1.00 96.31 84 ARG A O 1
ATOM 678 N N . GLY A 1 85 ? 8.045 -8.108 0.989 1.00 97.31 85 GLY A N 1
ATOM 679 C CA . GLY A 1 85 ? 7.339 -8.363 -0.262 1.00 97.31 85 GLY A CA 1
ATOM 680 C C . GLY A 1 85 ? 6.962 -9.835 -0.415 1.00 97.31 85 GLY A C 1
ATOM 681 O O . GLY A 1 85 ? 6.580 -10.489 0.560 1.00 97.31 85 GLY A O 1
ATOM 682 N N . GLY A 1 86 ? 7.033 -10.330 -1.646 1.00 97.94 86 GLY A N 1
ATOM 683 C CA . GLY A 1 86 ? 6.640 -11.678 -2.039 1.00 97.94 86 GLY A CA 1
ATOM 684 C C . GLY A 1 86 ? 6.073 -11.687 -3.455 1.00 97.94 86 GLY A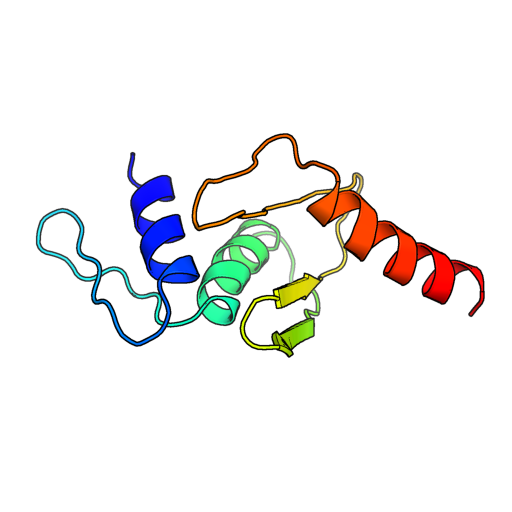 C 1
ATOM 685 O O . GLY A 1 86 ? 5.998 -10.648 -4.112 1.00 97.94 86 GLY A O 1
ATOM 686 N N . THR A 1 87 ? 5.606 -12.852 -3.894 1.00 98.38 87 THR A N 1
ATOM 687 C CA . THR A 1 87 ? 5.121 -13.058 -5.267 1.00 98.38 87 THR A CA 1
ATOM 688 C C . THR A 1 87 ? 3.964 -12.137 -5.658 1.00 98.38 87 THR A C 1
ATOM 690 O O . THR A 1 87 ? 3.815 -11.814 -6.829 1.00 98.38 87 THR A O 1
ATOM 693 N N . HIS A 1 88 ? 3.152 -11.674 -4.703 1.00 98.12 88 HIS A N 1
ATOM 694 C CA . HIS A 1 88 ? 2.078 -10.705 -4.945 1.00 98.12 88 HIS A CA 1
ATOM 695 C C . HIS A 1 88 ? 2.601 -9.318 -5.332 1.00 98.12 88 HIS A C 1
ATOM 697 O O . HIS A 1 88 ? 1.973 -8.648 -6.146 1.00 98.12 88 HIS A O 1
ATOM 703 N N . VAL A 1 89 ? 3.741 -8.896 -4.774 1.00 98.25 89 VAL A N 1
ATOM 704 C CA . VAL A 1 89 ? 4.416 -7.648 -5.164 1.00 98.25 89 VAL A CA 1
ATOM 705 C C . VAL A 1 89 ? 5.038 -7.821 -6.542 1.00 98.25 89 VAL A C 1
ATOM 707 O O . VAL A 1 89 ? 4.787 -7.004 -7.424 1.00 98.25 89 VAL A O 1
ATOM 710 N N . ASP A 1 90 ? 5.780 -8.912 -6.747 1.00 97.81 90 ASP A N 1
ATOM 711 C CA . ASP A 1 90 ? 6.461 -9.190 -8.016 1.00 97.81 90 ASP A CA 1
ATOM 712 C C . ASP A 1 90 ? 5.468 -9.297 -9.179 1.00 97.81 90 ASP A C 1
ATOM 714 O O . ASP A 1 90 ? 5.712 -8.775 -10.267 1.00 97.81 90 ASP A O 1
ATOM 718 N N . TYR A 1 91 ? 4.309 -9.917 -8.943 1.00 97.88 91 TYR A N 1
ATOM 719 C CA . TYR A 1 91 ? 3.231 -10.026 -9.923 1.00 97.88 91 TYR A CA 1
ATOM 720 C C . TYR A 1 91 ? 2.748 -8.657 -10.412 1.00 97.88 91 TYR A C 1
ATOM 722 O O . TYR A 1 91 ? 2.606 -8.452 -11.615 1.00 97.88 91 TYR A O 1
ATOM 730 N N . VAL A 1 92 ? 2.510 -7.708 -9.504 1.00 96.88 92 VAL A N 1
ATOM 731 C CA . VAL A 1 92 ? 2.049 -6.359 -9.868 1.00 96.88 92 VAL A CA 1
ATOM 732 C C . VAL A 1 92 ? 3.182 -5.560 -10.515 1.00 96.88 92 VAL A C 1
ATOM 734 O O . VAL A 1 92 ? 3.002 -4.981 -11.585 1.00 96.88 92 VAL A O 1
ATOM 737 N N . MET A 1 93 ? 4.371 -5.578 -9.910 1.00 95.25 93 MET A N 1
ATOM 738 C CA . MET A 1 93 ? 5.513 -4.792 -10.379 1.00 95.25 93 MET A CA 1
ATOM 739 C C . MET A 1 93 ? 6.014 -5.225 -11.753 1.00 95.25 93 MET A C 1
ATOM 741 O O . MET A 1 93 ? 6.353 -4.371 -12.567 1.00 95.25 93 MET A O 1
ATOM 745 N N . SER A 1 94 ? 6.047 -6.529 -12.031 1.00 95.50 94 SER A N 1
ATOM 746 C CA . SER A 1 94 ? 6.482 -7.039 -13.335 1.00 95.50 94 SER A CA 1
ATOM 747 C C . SER A 1 94 ? 5.574 -6.564 -14.467 1.00 95.50 94 SER A C 1
ATOM 749 O O . SER A 1 94 ? 6.081 -6.180 -15.517 1.00 95.50 94 SER A O 1
ATOM 751 N N . GLN A 1 95 ? 4.258 -6.515 -14.254 1.00 95.38 95 GLN A N 1
ATOM 752 C CA . GLN A 1 95 ? 3.306 -6.012 -15.247 1.00 95.38 95 GLN A CA 1
ATOM 753 C C . GLN A 1 95 ? 3.516 -4.522 -15.534 1.00 95.38 95 GLN A C 1
ATOM 755 O O . GLN A 1 95 ? 3.621 -4.138 -16.698 1.00 95.38 95 GLN A O 1
ATOM 760 N N . ILE A 1 96 ? 3.648 -3.703 -14.484 1.00 92.94 96 ILE A N 1
ATOM 761 C CA . ILE A 1 96 ? 3.895 -2.258 -14.614 1.00 92.94 96 ILE A CA 1
ATOM 762 C C . ILE A 1 96 ? 5.227 -2.010 -15.330 1.00 92.94 96 ILE A C 1
ATOM 764 O O . ILE A 1 96 ? 5.270 -1.299 -16.330 1.00 92.94 96 ILE A O 1
ATOM 768 N N . ALA A 1 97 ? 6.308 -2.644 -14.869 1.00 92.62 97 ALA A N 1
ATOM 769 C CA . ALA A 1 97 ? 7.633 -2.485 -15.462 1.00 92.62 97 ALA A CA 1
ATOM 770 C C . ALA A 1 97 ? 7.668 -2.930 -16.929 1.00 92.62 97 ALA A C 1
ATOM 772 O O . ALA A 1 97 ? 8.280 -2.261 -17.754 1.00 92.62 97 ALA A O 1
ATOM 773 N N . THR A 1 98 ? 6.986 -4.028 -17.264 1.00 95.38 98 THR A N 1
ATOM 774 C CA . THR A 1 98 ? 6.882 -4.513 -18.648 1.00 95.38 98 THR A CA 1
ATOM 775 C C . THR A 1 98 ? 6.153 -3.504 -19.527 1.00 95.38 98 THR A C 1
ATOM 777 O O . THR A 1 98 ? 6.620 -3.212 -20.623 1.00 95.38 98 THR A O 1
ATOM 780 N N . HIS A 1 99 ? 5.043 -2.939 -19.046 1.00 92.50 99 HIS A N 1
ATOM 781 C CA . HIS A 1 99 ? 4.291 -1.933 -19.791 1.00 92.50 99 HIS A CA 1
ATOM 782 C C . HIS A 1 99 ? 5.124 -0.669 -20.046 1.00 92.50 99 HIS A C 1
ATOM 784 O O . HIS A 1 99 ? 5.189 -0.211 -21.181 1.00 92.50 99 HIS A O 1
ATOM 790 N N . VAL A 1 100 ? 5.815 -0.162 -19.020 1.00 88.00 100 VAL A N 1
ATOM 791 C CA . VAL A 1 100 ? 6.662 1.039 -19.121 1.00 88.00 100 VAL A CA 1
ATOM 792 C C . VAL A 1 100 ? 7.918 0.798 -19.968 1.00 88.00 100 VAL A C 1
ATOM 794 O O . VAL A 1 100 ? 8.360 1.688 -20.681 1.00 88.00 100 VAL A O 1
ATOM 797 N N . ALA A 1 101 ? 8.519 -0.393 -19.922 1.00 85.12 101 ALA A N 1
ATOM 798 C CA . ALA A 1 101 ? 9.695 -0.704 -20.741 1.00 85.12 101 ALA A CA 1
ATOM 799 C C . ALA A 1 101 ? 9.365 -0.869 -22.236 1.00 85.12 101 ALA A C 1
ATOM 801 O O . ALA A 1 101 ? 10.265 -0.806 -23.071 1.00 85.12 101 ALA A O 1
ATOM 802 N N . MET A 1 102 ? 8.097 -1.130 -22.566 1.00 72.31 102 MET A N 1
ATOM 803 C CA . MET A 1 102 ? 7.614 -1.292 -23.940 1.00 72.31 102 MET A CA 1
ATOM 804 C C . MET A 1 102 ? 6.921 -0.038 -24.496 1.00 72.31 102 MET A C 1
ATOM 806 O O . MET A 1 102 ? 6.538 -0.052 -25.667 1.00 72.31 102 MET A O 1
ATOM 810 N N . SER A 1 103 ? 6.740 1.006 -23.682 1.00 60.06 103 SER A N 1
ATOM 811 C CA . SER A 1 103 ? 6.184 2.309 -24.078 1.00 60.06 103 SER A CA 1
ATOM 812 C C . SER A 1 103 ? 7.275 3.281 -24.504 1.00 60.06 103 SER A C 1
ATOM 814 O O . SER A 1 103 ? 7.082 3.956 -25.537 1.00 60.06 103 SER A O 1
#

InterPro domains:
  IPR013506 DNA topoisomerase, type IIA, subunit B, domain 2 [PF00204] (31-98)
  IPR014721 Small ribosomal subunit protein uS5 domain 2-type fold, subgroup [G3DSA:3.30.230.10] (52-103)
  IPR020568 Ribosomal protein uS5 domain 2-type superfamily [SSF54211] (20-99)
  IPR036890 Histidine kinase/HSP90-like ATPase superfamily [G3DSA:3.30.565.10] (1-39)
  IPR050634 DNA Topoisomerase II [PTHR10169] (1-101)

Sequence (103 aa):
MRKRVVDMAGTLGKTVKVELDGQRVPVKSFSEYVNLYIKSASRDRPEEPPRICEKVNDRWEVCESPSEGQFQQVSFVNRIATTRGGTHVDYVMSQIATHVAMS

Foldseek 3Di:
DVVLQLLCQAPVAQPDWTDDPNHTDPHHYVVSSVVVVQCVQCVVPPDRFDKDWDPPDPQDIDMDTDDDDDDDDFDDDVSHTPRVDDPVVVVVVVVVCVVVVVD

Secondary structure (DSSP, 8-state):
-HHHHHHHHHHSGGG---EETTEE-S--SHHHHHHHHHHHHSTTSSSPPP-EEE--SSS--EEE-PPSSS-----EETTEE-TT--HHHHHHHHHHHHHHHT-

Organism: Arundo donax (NCBI:txid35708)

pLDDT: mean 92.34, std 5.73, range [60.06, 98.38]